Protein AF-A0A7K8ZYG0-F1 (afdb_monomer)

Secondary structure (DSSP, 8-state):
----------TT--------PPPHHHHHHHHHHHHHTTSEEESSTTS--EEE-SS-HHHHHHHHHHHHHHTT-TT-EEEHHHHHH-GGGTTSTTTT--HHHHHHHHHHHHHTTSEEEEE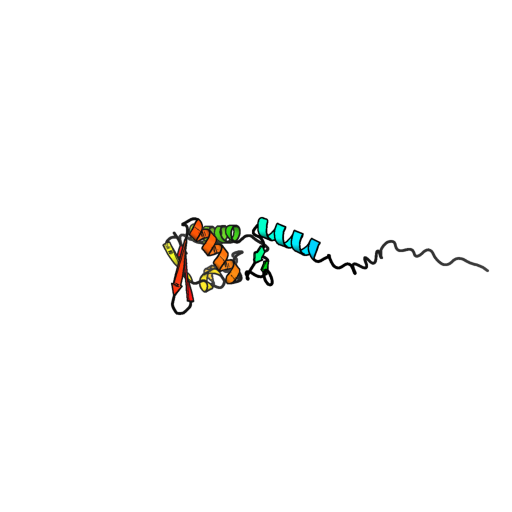ETTEEEEEE-

Solvent-accessible surface area (backbone atoms only — not comparable to full-atom values): 7768 Å² total; per-residue (Å²): 133,90,86,84,85,86,84,85,77,75,90,78,72,79,77,77,78,74,86,69,76,80,55,69,69,59,50,52,52,52,52,52,52,35,34,75,73,53,28,32,45,70,76,42,96,83,65,82,45,67,50,80,40,98,62,41,35,58,61,50,22,51,53,54,51,49,54,34,54,79,69,68,44,55,71,40,73,42,43,58,58,50,54,24,70,25,79,92,27,67,89,45,90,60,40,71,45,54,67,71,55,47,50,45,7,50,49,43,29,34,76,68,68,38,29,46,80,41,83,52,100,88,49,54,32,36,35,35,91

Organism: NCBI:txid117165

Nearest PDB structures (foldseek):
  3cuq-assembly1_C  TM=9.708E-01  e=2.129E-16  Homo sapiens
  3htu-assembly2_C  TM=9.982E-01  e=4.969E-13  Homo sapiens
  1u5t-assembly1_C  TM=7.918E-01  e=2.892E-06  Saccharomyces cerevisiae
  1u5t-assembly1_D  TM=7.852E-01  e=4.017E-06  Saccharomyces cerevisiae
  7plo-assembly1_S  TM=4.303E-01  e=2.199E-01  Homo sapiens

pLDDT: mean 85.63, std 17.23, range [35.59, 97.5]

InterPro domains:
  IPR008570 ESCRT-II complex, Vps25 subunit [PF05871] (18-98)
  IPR008570 ESCRT-II complex, Vps25 subunit [PTHR13149] (17-129)
  IPR014041 ESCRT-II complex, Vps25 subunit, N-terminal winged helix [G3DSA:1.10.10.570] (5-52)
  IPR036388 Winged helix-like DNA-binding domain superfamily [G3DSA:1.10.10.10] (53-129)
  IPR036390 Winged helix DNA-binding domain superfamily [SSF46785] (16-60)
  IPR036390 Winged helix DNA-binding domain superfamily [SSF46785] (55-128)

Structure (mmCIF, N/CA/C/O backbone):
data_AF-A0A7K8ZYG0-F1
#
_entry.id   AF-A0A7K8ZYG0-F1
#
loop_
_atom_site.group_PDB
_atom_site.id
_atom_site.type_symbol
_atom_site.label_atom_id
_atom_site.label_alt_id
_atom_site.label_comp_id
_atom_site.label_asym_id
_atom_site.label_entity_id
_atom_site.label_seq_id
_atom_site.pdbx_PDB_ins_code
_atom_site.Cartn_x
_atom_site.Cartn_y
_atom_site.Cartn_z
_atom_site.occupancy
_atom_site.B_iso_or_equiv
_atom_site.auth_seq_id
_atom_site.auth_comp_id
_atom_site.auth_asym_id
_atom_site.auth_atom_id
_atom_site.pdbx_PDB_model_num
ATOM 1 N N . ASN A 1 1 ? -14.362 -22.305 -73.160 1.00 35.59 1 ASN A N 1
ATOM 2 C CA . ASN A 1 1 ? -12.919 -22.095 -73.377 1.00 35.59 1 ASN A CA 1
ATOM 3 C C . ASN A 1 1 ? -12.507 -20.803 -72.708 1.00 35.59 1 ASN A C 1
ATOM 5 O O . ASN A 1 1 ? -13.033 -19.791 -73.137 1.00 35.59 1 ASN A O 1
ATOM 9 N N . ALA A 1 2 ? -11.588 -20.896 -71.732 1.00 39.59 2 ALA A N 1
ATOM 10 C CA . ALA A 1 2 ? -10.696 -19.835 -71.230 1.00 39.59 2 ALA A CA 1
ATOM 11 C C . ALA A 1 2 ? -11.348 -18.573 -70.605 1.00 39.59 2 ALA A C 1
ATOM 13 O O . ALA A 1 2 ? -12.295 -18.040 -71.152 1.00 39.59 2 ALA A O 1
ATOM 14 N N . THR A 1 3 ? -10.920 -17.945 -69.509 1.00 42.59 3 THR A N 1
ATOM 15 C CA . THR A 1 3 ? -9.906 -18.133 -68.455 1.00 42.59 3 THR A CA 1
ATOM 16 C C . THR A 1 3 ? -10.192 -16.998 -67.454 1.00 42.59 3 THR A C 1
ATOM 18 O O . THR A 1 3 ? -10.536 -15.906 -67.898 1.00 42.59 3 THR A O 1
ATOM 21 N N . GLY A 1 4 ? -10.031 -17.199 -66.140 1.00 38.53 4 GLY A N 1
ATOM 22 C CA . GLY A 1 4 ? -9.949 -16.063 -65.204 1.00 38.53 4 GLY A CA 1
ATOM 23 C C . GLY A 1 4 ? -10.533 -16.284 -63.813 1.00 38.53 4 GLY A C 1
ATOM 24 O O . GLY A 1 4 ? -11.478 -15.608 -63.425 1.00 38.53 4 GLY A O 1
ATOM 25 N N . ARG A 1 5 ? -9.960 -17.219 -63.047 1.00 45.72 5 ARG A N 1
ATOM 26 C CA . ARG A 1 5 ? -10.010 -17.171 -61.577 1.00 45.72 5 ARG A CA 1
ATOM 27 C C . ARG A 1 5 ? -9.166 -15.992 -61.085 1.00 45.72 5 ARG A C 1
ATOM 29 O O . ARG A 1 5 ? -8.086 -15.777 -61.623 1.00 45.72 5 ARG A O 1
ATOM 36 N N . GLY A 1 6 ? -9.586 -15.394 -59.973 1.00 44.50 6 GLY A N 1
ATOM 37 C CA . GLY A 1 6 ? -8.657 -14.842 -58.985 1.00 44.50 6 GLY A CA 1
ATOM 38 C C . GLY A 1 6 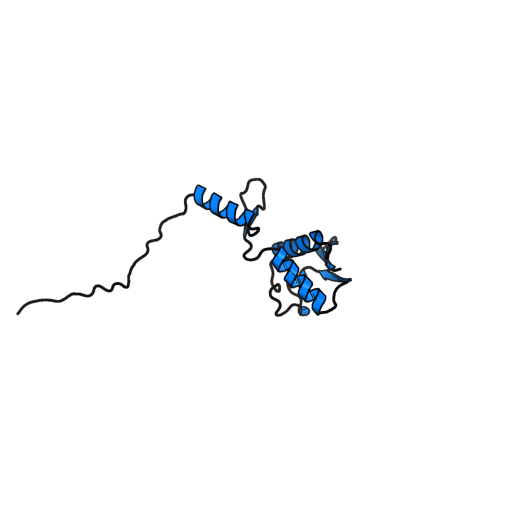? -8.625 -13.323 -58.895 1.00 44.50 6 GLY A C 1
ATOM 39 O O . GLY A 1 6 ? -7.860 -12.672 -59.589 1.00 44.50 6 GLY A O 1
ATOM 40 N N . ALA A 1 7 ? -9.402 -12.789 -57.959 1.00 43.09 7 ALA A N 1
ATOM 41 C CA . ALA A 1 7 ? -9.021 -11.614 -57.181 1.00 43.09 7 ALA A CA 1
ATOM 42 C C . ALA A 1 7 ? -9.637 -11.769 -55.781 1.00 43.09 7 ALA A C 1
ATOM 44 O O . ALA A 1 7 ? -10.513 -11.020 -55.361 1.00 43.09 7 ALA A O 1
ATOM 45 N N . GLN A 1 8 ? -9.235 -12.846 -55.098 1.00 51.44 8 GLN A N 1
ATOM 46 C CA . GLN A 1 8 ? -9.122 -12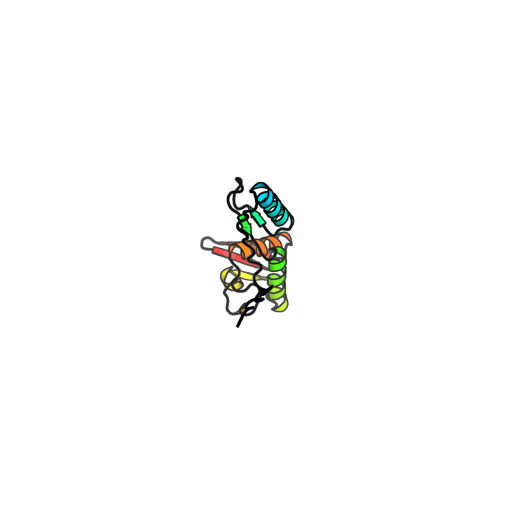.806 -53.647 1.00 51.44 8 GLN A CA 1
ATOM 47 C C . GLN A 1 8 ? -7.856 -12.000 -53.372 1.00 51.44 8 GLN A C 1
ATOM 49 O O . GLN A 1 8 ? -6.771 -12.522 -53.575 1.00 51.44 8 GLN A O 1
ATOM 54 N N . ASP A 1 9 ? -8.000 -10.753 -52.946 1.00 40.53 9 ASP A N 1
ATOM 55 C CA . ASP A 1 9 ? -6.976 -10.092 -52.139 1.00 40.53 9 ASP A CA 1
ATOM 56 C C . ASP A 1 9 ? -7.696 -9.354 -51.015 1.00 40.53 9 ASP A C 1
ATOM 58 O O . ASP A 1 9 ? -7.990 -8.160 -51.023 1.00 40.53 9 ASP A O 1
ATOM 62 N N . SER A 1 10 ? -8.093 -10.184 -50.063 1.00 45.16 10 SER A N 1
ATOM 63 C CA . SER A 1 10 ? -8.448 -9.850 -48.701 1.00 45.16 10 SER A CA 1
ATOM 64 C C . SER A 1 10 ? -7.388 -8.934 -48.077 1.00 45.16 10 SER A C 1
ATOM 66 O O . SER A 1 10 ? -6.353 -9.405 -47.617 1.00 45.16 10 SER A O 1
ATOM 68 N N . LEU A 1 11 ? -7.689 -7.637 -47.969 1.00 44.81 11 LEU A N 1
ATOM 69 C CA . LEU A 1 11 ? -6.943 -6.640 -47.177 1.00 44.81 11 LEU A CA 1
ATOM 70 C C . LEU A 1 11 ? -7.001 -6.890 -45.647 1.00 44.81 11 LEU A C 1
ATOM 72 O O . LEU A 1 11 ? -6.775 -5.974 -44.863 1.00 44.81 11 LEU A O 1
ATOM 76 N N . VAL A 1 12 ? -7.345 -8.101 -45.199 1.00 48.91 12 VAL A N 1
ATOM 77 C CA . VAL A 1 12 ? -7.563 -8.431 -43.776 1.00 48.91 12 VAL A CA 1
ATOM 78 C C . VAL A 1 12 ? -6.371 -9.094 -43.092 1.00 48.91 12 VAL A C 1
ATOM 80 O O . VAL A 1 12 ? -6.379 -9.193 -41.871 1.00 48.91 12 VAL A O 1
ATOM 83 N N . ASN A 1 13 ? -5.319 -9.463 -43.823 1.00 40.81 13 ASN A N 1
ATOM 84 C CA . ASN A 1 13 ? -4.130 -10.073 -43.225 1.00 40.81 13 ASN A CA 1
ATOM 85 C C . ASN A 1 13 ? -2.930 -9.134 -43.356 1.00 40.81 13 ASN A C 1
ATOM 87 O O . ASN A 1 13 ? -2.013 -9.359 -44.141 1.00 40.81 13 ASN A O 1
ATOM 91 N N . ALA A 1 14 ? -2.945 -8.048 -42.582 1.00 43.03 14 ALA A N 1
ATOM 92 C CA . ALA A 1 14 ? -1.690 -7.452 -42.155 1.00 43.03 14 ALA A CA 1
ATOM 93 C C . ALA A 1 14 ? -1.151 -8.336 -41.026 1.00 43.03 14 ALA A C 1
ATOM 95 O O . ALA A 1 14 ? -1.443 -8.107 -39.852 1.00 43.03 14 ALA A O 1
ATOM 96 N N . ASP A 1 15 ? -0.404 -9.374 -41.396 1.00 45.97 15 ASP A N 1
ATOM 97 C CA . ASP A 1 15 ? 0.418 -10.131 -40.461 1.00 45.97 15 ASP A CA 1
ATOM 98 C C . ASP A 1 15 ? 1.507 -9.182 -39.946 1.00 45.97 15 ASP A C 1
ATOM 100 O O . ASP A 1 15 ? 2.581 -9.038 -40.533 1.00 45.97 15 ASP A O 1
ATOM 104 N N . PHE A 1 16 ? 1.202 -8.448 -38.873 1.00 54.47 16 PHE A N 1
ATOM 105 C CA . PHE A 1 16 ? 2.205 -7.702 -38.128 1.00 54.47 16 PHE A CA 1
ATOM 106 C C . PHE A 1 16 ? 3.133 -8.720 -37.470 1.00 54.47 16 PHE A C 1
ATOM 108 O O . PHE A 1 16 ? 2.935 -9.117 -36.323 1.00 54.47 16 PHE A O 1
ATOM 115 N N . ASP A 1 17 ? 4.158 -9.144 -38.204 1.00 52.50 17 ASP A N 1
ATOM 116 C CA . ASP A 1 17 ? 5.267 -9.916 -37.664 1.00 52.50 17 ASP A CA 1
ATOM 117 C C . ASP A 1 17 ? 6.084 -8.996 -36.745 1.00 52.50 17 ASP A C 1
ATOM 119 O O . ASP A 1 17 ? 7.097 -8.396 -37.117 1.00 52.50 17 ASP A O 1
ATOM 123 N N . PHE A 1 18 ? 5.585 -8.791 -35.526 1.00 58.28 18 PHE A N 1
ATOM 124 C CA . PHE A 1 18 ? 6.227 -7.965 -34.510 1.00 58.28 18 PHE A CA 1
ATOM 125 C C . PHE A 1 18 ? 7.350 -8.757 -33.819 1.00 58.28 18 PHE A C 1
ATOM 127 O O . PHE A 1 18 ? 7.457 -8.802 -32.598 1.00 58.28 18 PHE A O 1
ATOM 134 N N . GLN A 1 19 ? 8.254 -9.352 -34.602 1.00 57.84 19 GLN A N 1
ATOM 135 C CA . GLN A 1 19 ? 9.514 -9.947 -34.129 1.00 57.84 19 GLN A CA 1
ATOM 136 C C . GLN A 1 19 ? 10.569 -8.883 -33.779 1.00 57.84 19 GLN A C 1
ATOM 138 O O . GLN A 1 19 ? 11.772 -9.069 -33.960 1.00 57.84 19 GLN A O 1
ATOM 143 N N . ARG A 1 20 ? 10.142 -7.722 -33.279 1.00 69.50 20 ARG A N 1
ATOM 144 C CA . ARG A 1 20 ? 11.048 -6.649 -32.869 1.00 69.50 20 ARG A CA 1
ATOM 145 C C . ARG A 1 20 ? 11.112 -6.612 -31.353 1.00 69.50 20 ARG A C 1
ATOM 147 O O . ARG A 1 20 ? 10.135 -6.286 -30.689 1.00 69.50 20 ARG A O 1
ATOM 154 N N . LYS A 1 21 ? 12.285 -6.932 -30.808 1.00 78.06 21 LYS A N 1
ATOM 155 C CA . LYS A 1 21 ? 12.601 -6.665 -29.403 1.00 78.06 21 LYS A CA 1
ATOM 156 C C . LYS A 1 21 ? 12.979 -5.196 -29.269 1.00 78.06 21 LYS A C 1
ATOM 158 O O . LYS A 1 21 ? 13.725 -4.674 -30.097 1.00 78.06 21 LYS A O 1
ATOM 163 N N . LEU A 1 22 ? 12.471 -4.539 -28.232 1.00 80.75 22 LEU A N 1
ATOM 164 C CA . LEU A 1 22 ? 12.937 -3.206 -27.875 1.00 80.75 22 LEU A CA 1
ATOM 165 C C . LEU A 1 22 ? 14.424 -3.315 -27.472 1.00 80.75 22 LEU A C 1
ATOM 167 O O . LEU A 1 22 ? 14.758 -4.219 -26.699 1.00 80.75 22 LEU A O 1
ATOM 171 N N . PRO A 1 23 ? 15.324 -2.459 -27.987 1.00 87.75 23 PRO A N 1
ATOM 172 C CA . PRO A 1 23 ? 16.709 -2.444 -27.530 1.00 87.75 23 PRO A CA 1
ATOM 173 C C . PRO A 1 23 ? 16.770 -2.093 -26.039 1.00 87.75 23 PRO A C 1
ATOM 175 O O . PRO A 1 23 ? 15.894 -1.394 -25.517 1.00 87.75 23 PRO A O 1
ATOM 178 N N .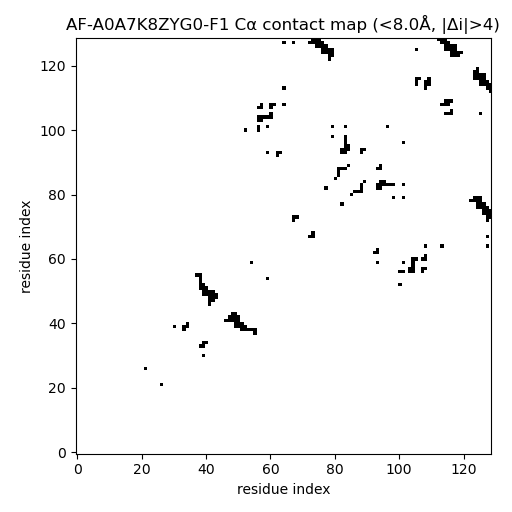 LEU A 1 24 ? 17.798 -2.586 -25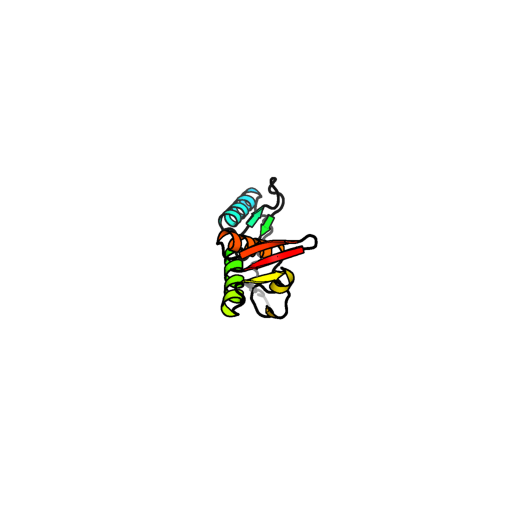.347 1.00 85.06 24 LEU A N 1
ATOM 179 C CA . LEU A 1 24 ? 17.916 -2.461 -23.894 1.00 85.06 24 LEU A CA 1
ATOM 180 C C . LEU A 1 24 ? 17.889 -0.994 -23.450 1.00 85.06 24 LEU A C 1
ATOM 182 O O . LEU A 1 24 ? 17.250 -0.661 -22.459 1.00 85.06 24 LEU A O 1
ATOM 186 N N . GLU A 1 25 ? 18.515 -0.112 -24.217 1.00 87.75 25 GLU A N 1
ATOM 187 C CA . GLU A 1 25 ? 18.573 1.327 -23.980 1.00 87.75 25 GLU A CA 1
ATOM 188 C C . GLU A 1 25 ? 17.172 1.945 -23.971 1.00 87.75 25 GLU A C 1
ATOM 190 O O . GLU A 1 25 ? 16.844 2.736 -23.090 1.00 87.75 25 GLU A O 1
ATOM 195 N N . ALA A 1 26 ? 16.312 1.537 -24.907 1.00 89.12 26 ALA A N 1
ATOM 196 C CA . ALA A 1 26 ? 14.933 2.006 -24.949 1.00 89.12 26 ALA A CA 1
ATOM 197 C C . ALA A 1 26 ? 14.116 1.461 -23.767 1.00 89.12 26 ALA A C 1
ATOM 199 O O . ALA A 1 26 ? 13.290 2.184 -23.215 1.00 89.12 26 ALA A O 1
ATOM 200 N N . ILE A 1 27 ? 14.379 0.222 -23.330 1.00 89.31 27 ILE A N 1
ATOM 201 C CA . ILE A 1 27 ? 13.734 -0.348 -22.137 1.00 89.31 27 ILE A CA 1
ATOM 202 C C . ILE A 1 27 ? 14.138 0.467 -20.906 1.00 89.31 27 ILE A C 1
ATOM 204 O O . ILE A 1 27 ? 13.276 0.852 -20.125 1.00 89.31 27 ILE A O 1
ATOM 208 N N . GLN A 1 28 ? 15.425 0.793 -20.760 1.00 89.19 28 GLN A N 1
ATOM 209 C CA . GLN A 1 28 ? 15.928 1.608 -19.651 1.00 89.19 28 GLN A CA 1
ATOM 210 C C . GLN A 1 28 ? 15.267 2.991 -19.606 1.00 89.19 28 GLN A C 1
ATOM 212 O O . GLN A 1 28 ? 14.908 3.452 -18.525 1.00 89.19 28 GLN A O 1
ATOM 217 N N . VAL A 1 29 ? 15.041 3.625 -20.763 1.00 93.00 29 VAL A N 1
ATOM 218 C CA . VAL A 1 29 ? 14.305 4.898 -20.838 1.00 93.00 29 VAL A CA 1
ATOM 219 C C . VAL A 1 29 ? 12.873 4.730 -20.331 1.00 93.00 29 VAL A C 1
ATOM 221 O O . VAL A 1 29 ? 12.442 5.500 -19.479 1.00 93.00 29 VAL A O 1
ATOM 224 N N . VAL A 1 30 ? 12.149 3.704 -20.789 1.00 92.62 30 VAL A N 1
ATOM 225 C CA . VAL A 1 30 ? 10.767 3.452 -20.341 1.00 92.62 30 VAL A CA 1
ATOM 226 C C . VAL A 1 30 ? 10.708 3.174 -18.837 1.00 92.62 30 VAL A C 1
ATOM 228 O O . VAL A 1 30 ? 9.865 3.744 -18.147 1.00 92.62 30 VAL A O 1
ATOM 231 N N . LEU A 1 31 ? 11.607 2.338 -18.310 1.00 91.88 31 LEU A N 1
ATOM 232 C CA . LEU A 1 31 ? 11.653 2.027 -16.878 1.00 91.88 31 LEU A CA 1
ATOM 233 C C . LEU A 1 31 ? 11.971 3.270 -16.036 1.00 91.88 31 LEU A C 1
ATOM 235 O O . LEU A 1 31 ? 11.382 3.456 -14.972 1.00 91.88 31 LEU A O 1
ATOM 239 N N . GLU A 1 32 ? 12.864 4.140 -16.506 1.00 91.75 32 GLU A N 1
ATOM 240 C CA . GLU A 1 32 ? 13.186 5.387 -15.813 1.00 91.75 32 GLU A CA 1
ATOM 241 C C . GLU A 1 32 ? 12.014 6.379 -15.840 1.00 91.75 32 GLU A C 1
ATOM 243 O O . GLU A 1 32 ? 11.740 7.018 -14.825 1.00 91.75 32 GLU A O 1
ATOM 248 N N . GLU A 1 33 ? 11.272 6.469 -16.945 1.00 93.75 33 GLU A N 1
ATOM 249 C CA . GLU A 1 33 ? 10.051 7.280 -17.003 1.00 93.75 33 GLU A CA 1
ATOM 250 C C . GLU A 1 33 ? 8.953 6.731 -16.077 1.00 93.75 33 GLU A C 1
ATOM 252 O O . GLU A 1 33 ? 8.346 7.491 -15.322 1.00 93.75 33 GLU A O 1
ATOM 257 N N . LEU A 1 34 ? 8.747 5.410 -16.036 1.00 92.31 34 LEU A N 1
ATOM 258 C CA . LEU A 1 34 ? 7.827 4.781 -15.078 1.00 92.31 34 LEU A CA 1
ATOM 259 C C . LEU A 1 34 ? 8.231 5.068 -13.627 1.00 92.31 34 LEU A C 1
ATOM 261 O O . LEU A 1 34 ? 7.373 5.353 -12.789 1.00 92.31 34 LEU A O 1
ATOM 265 N N . ARG A 1 35 ? 9.535 5.046 -13.333 1.00 92.25 35 ARG A N 1
ATOM 266 C CA . ARG A 1 35 ? 10.068 5.368 -12.005 1.00 92.25 35 ARG A CA 1
ATOM 267 C C . ARG A 1 35 ? 9.795 6.822 -11.630 1.00 92.25 35 ARG A C 1
ATOM 269 O O . ARG A 1 35 ? 9.356 7.087 -10.515 1.00 92.25 35 ARG A O 1
ATOM 276 N N . LYS A 1 36 ? 10.032 7.769 -12.544 1.00 91.88 36 LYS A N 1
ATOM 277 C CA . LYS A 1 36 ? 9.749 9.201 -12.322 1.00 91.88 36 LYS A CA 1
ATOM 278 C C . LYS A 1 36 ? 8.269 9.464 -12.059 1.00 91.88 36 LYS A C 1
ATOM 280 O O . LYS A 1 36 ? 7.948 10.311 -11.233 1.00 91.88 36 LYS A O 1
ATOM 285 N N . ASN A 1 37 ? 7.390 8.716 -12.719 1.00 90.56 37 ASN A N 1
ATOM 286 C CA . ASN A 1 37 ? 5.946 8.821 -12.526 1.00 90.56 37 ASN A CA 1
ATOM 287 C C . ASN A 1 37 ? 5.444 8.146 -11.232 1.00 90.56 37 ASN A C 1
ATOM 289 O O . ASN A 1 37 ? 4.273 8.297 -10.887 1.00 90.56 37 ASN A O 1
ATOM 293 N N . GLY A 1 38 ? 6.308 7.432 -10.497 1.00 87.38 38 GLY A N 1
ATOM 294 C CA . GLY A 1 38 ? 5.950 6.703 -9.273 1.00 87.38 38 GLY A CA 1
ATOM 295 C C . GLY A 1 38 ? 5.291 5.341 -9.525 1.00 87.38 38 GLY A C 1
ATOM 296 O O . GLY A 1 38 ? 4.758 4.729 -8.606 1.00 87.38 38 GLY A O 1
ATOM 297 N N . ASN A 1 39 ? 5.315 4.854 -10.769 1.00 90.50 39 ASN A N 1
ATOM 298 C CA . ASN A 1 39 ? 4.742 3.567 -11.172 1.00 90.50 39 ASN A CA 1
ATOM 299 C C . ASN A 1 39 ? 5.758 2.422 -11.160 1.00 90.50 39 ASN A C 1
ATOM 301 O O . ASN A 1 39 ? 5.385 1.274 -11.391 1.00 90.50 39 ASN A O 1
ATOM 305 N N . LEU A 1 40 ? 7.036 2.716 -10.928 1.00 93.50 40 LEU A N 1
ATOM 306 C CA . LEU A 1 40 ? 8.079 1.709 -10.808 1.00 93.50 40 LEU A CA 1
ATOM 307 C C . LEU A 1 40 ? 8.969 1.997 -9.614 1.00 93.50 40 LEU A C 1
ATOM 309 O O . LEU A 1 40 ? 9.403 3.130 -9.402 1.00 93.50 40 LEU A O 1
ATOM 313 N N . GLU A 1 41 ? 9.320 0.933 -8.906 1.00 90.56 41 GLU A N 1
ATOM 314 C CA . GLU A 1 41 ? 10.320 0.986 -7.858 1.00 90.56 41 GLU A CA 1
ATOM 315 C C . GLU A 1 41 ? 11.373 -0.108 -8.008 1.00 90.56 41 GLU A C 1
ATOM 317 O O . GLU A 1 41 ? 11.055 -1.275 -8.223 1.00 90.56 41 GLU A O 1
ATOM 322 N N . TRP A 1 42 ? 12.640 0.274 -7.863 1.00 91.81 42 TRP A N 1
ATOM 323 C CA . TRP A 1 42 ? 13.759 -0.661 -7.840 1.00 91.81 42 TRP A CA 1
ATOM 324 C C . TRP A 1 42 ? 13.841 -1.363 -6.487 1.00 91.81 42 TRP A C 1
ATOM 326 O O . TRP A 1 42 ? 13.898 -0.711 -5.448 1.00 91.81 42 TRP A O 1
ATOM 336 N N . LEU A 1 43 ? 13.892 -2.693 -6.513 1.00 88.50 43 LEU A N 1
ATOM 337 C CA . LEU A 1 43 ? 13.965 -3.520 -5.306 1.00 88.50 43 LEU A CA 1
ATOM 338 C C . LEU A 1 43 ? 15.409 -3.732 -4.833 1.00 88.50 43 LEU A C 1
ATOM 340 O O . LEU A 1 43 ? 15.642 -4.127 -3.693 1.00 88.50 43 LEU A O 1
ATOM 344 N N . ASP A 1 44 ? 16.384 -3.450 -5.697 1.00 89.00 44 ASP A N 1
ATOM 345 C CA . ASP A 1 44 ? 17.803 -3.568 -5.396 1.00 89.00 44 ASP A CA 1
ATOM 346 C C . ASP A 1 44 ? 18.617 -2.386 -5.945 1.00 89.00 44 ASP A C 1
ATOM 348 O O . ASP A 1 44 ? 18.244 -1.715 -6.910 1.00 89.00 44 ASP A O 1
ATOM 352 N N . LYS A 1 45 ? 19.778 -2.143 -5.325 1.00 84.69 45 LYS A N 1
ATOM 353 C CA . LYS A 1 45 ? 20.694 -1.055 -5.711 1.00 84.69 45 LYS A CA 1
ATOM 354 C C . LYS A 1 45 ? 21.330 -1.261 -7.089 1.00 84.69 45 LYS A C 1
ATOM 356 O O . LYS A 1 45 ? 21.718 -0.281 -7.719 1.00 84.69 45 LYS A O 1
ATOM 361 N N . ASN A 1 46 ? 21.435 -2.508 -7.542 1.00 89.12 46 ASN A N 1
ATOM 362 C CA . ASN A 1 46 ? 22.021 -2.869 -8.830 1.00 89.12 46 ASN A CA 1
ATOM 363 C C . ASN A 1 46 ? 21.012 -2.734 -9.984 1.00 89.12 46 ASN A C 1
ATOM 365 O O . ASN A 1 46 ? 21.378 -2.977 -11.132 1.00 89.12 46 ASN A O 1
ATOM 369 N N . LYS A 1 47 ? 19.766 -2.325 -9.693 1.00 86.50 47 LYS A N 1
ATOM 370 C CA . LYS A 1 47 ? 18.664 -2.182 -10.647 1.00 86.50 47 LYS A CA 1
ATOM 371 C C . LYS A 1 47 ? 18.425 -3.453 -11.469 1.00 86.50 47 LYS A C 1
ATOM 373 O O . LYS A 1 47 ? 18.226 -3.397 -12.681 1.00 86.50 47 LYS A O 1
ATOM 378 N N . THR A 1 48 ? 18.461 -4.609 -10.811 1.00 86.88 48 THR A N 1
ATOM 379 C CA . THR A 1 48 ? 18.228 -5.908 -11.465 1.00 86.88 48 THR A CA 1
ATOM 380 C C . THR A 1 48 ? 16.779 -6.377 -11.366 1.00 86.88 48 THR A C 1
ATOM 382 O O . THR A 1 48 ? 16.312 -7.108 -12.233 1.00 86.88 48 THR A O 1
ATOM 385 N N . SER A 1 49 ? 16.061 -5.920 -10.342 1.00 88.31 49 SER A N 1
ATOM 386 C CA . SER A 1 49 ? 14.687 -6.287 -10.022 1.00 88.31 49 SER A CA 1
ATOM 387 C C . SER A 1 49 ? 13.884 -5.039 -9.674 1.00 88.31 49 SER A C 1
ATOM 389 O O . SER A 1 49 ? 14.369 -4.129 -8.994 1.00 88.31 49 SER A O 1
ATOM 391 N N . PHE A 1 50 ? 12.638 -4.992 -10.132 1.00 90.25 50 PHE A N 1
ATOM 392 C CA . PHE A 1 50 ? 11.742 -3.865 -9.907 1.00 90.25 50 PHE A CA 1
ATOM 393 C C . PHE A 1 50 ? 10.299 -4.330 -9.720 1.00 90.25 50 PHE A C 1
ATOM 395 O O . PHE A 1 50 ? 9.902 -5.384 -10.214 1.00 90.25 50 PHE A O 1
ATOM 402 N N . LEU A 1 51 ? 9.516 -3.508 -9.029 1.00 87.31 51 LEU A N 1
ATOM 403 C CA . LEU A 1 51 ? 8.072 -3.633 -8.899 1.00 87.31 51 LEU A CA 1
ATOM 404 C C . LEU A 1 51 ? 7.407 -2.630 -9.843 1.00 87.31 51 LEU A C 1
ATOM 406 O O . LEU A 1 51 ? 7.709 -1.438 -9.780 1.00 87.31 51 LEU A O 1
ATOM 410 N N . ILE A 1 52 ? 6.501 -3.104 -10.703 1.00 89.12 52 ILE A N 1
ATOM 411 C CA . ILE A 1 52 ? 5.624 -2.240 -11.505 1.00 89.12 52 ILE A CA 1
ATOM 412 C C . ILE A 1 52 ? 4.271 -2.143 -10.811 1.00 89.12 52 ILE A C 1
ATOM 414 O O . ILE A 1 52 ? 3.652 -3.154 -10.489 1.00 89.12 52 ILE A O 1
ATOM 418 N N . MET A 1 53 ? 3.798 -0.916 -10.636 1.00 87.94 53 MET A N 1
ATOM 419 C CA . MET A 1 53 ? 2.530 -0.595 -10.000 1.00 87.94 53 MET A CA 1
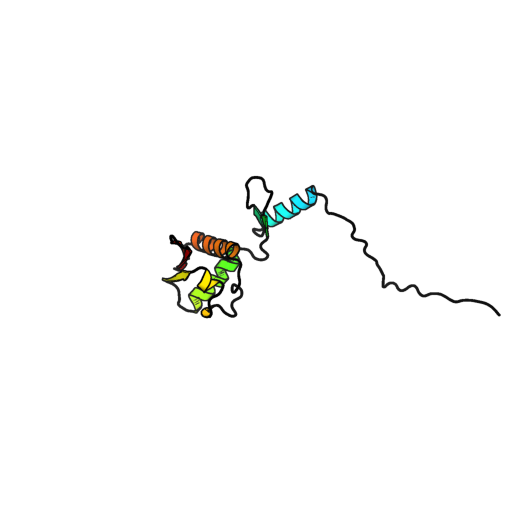ATOM 420 C C . MET A 1 53 ? 1.632 0.115 -11.011 1.00 87.94 53 MET A C 1
ATOM 422 O O . MET A 1 53 ? 1.926 1.220 -11.476 1.00 87.94 53 MET A O 1
ATOM 426 N N . TRP A 1 54 ? 0.509 -0.520 -11.347 1.00 85.38 54 TRP A N 1
ATOM 427 C CA . TRP A 1 54 ? -0.480 0.028 -12.281 1.00 85.38 54 TRP A CA 1
ATOM 428 C C . TRP A 1 54 ? -1.171 1.284 -11.735 1.00 85.38 54 TRP A C 1
ATOM 430 O O . TRP A 1 54 ? -1.588 2.155 -12.496 1.00 85.38 54 TRP A O 1
ATOM 440 N N . ARG A 1 55 ? -1.235 1.403 -10.408 1.00 88.38 55 ARG A N 1
ATOM 441 C CA . ARG A 1 55 ? -1.699 2.578 -9.676 1.00 88.38 55 ARG A CA 1
ATOM 442 C C . ARG A 1 55 ? -0.677 2.941 -8.617 1.00 88.38 55 ARG A C 1
ATOM 444 O O . ARG A 1 55 ? -0.090 2.065 -7.987 1.00 88.38 55 ARG A O 1
ATOM 451 N N . ARG A 1 56 ? -0.471 4.243 -8.444 1.00 90.69 56 ARG A N 1
ATOM 452 C CA . ARG A 1 56 ? 0.496 4.778 -7.488 1.00 90.69 56 ARG A CA 1
ATOM 453 C C . ARG A 1 56 ? 0.099 4.431 -6.044 1.00 90.69 56 ARG A C 1
ATOM 455 O O . ARG A 1 56 ? -1.095 4.500 -5.734 1.00 90.69 56 ARG A O 1
ATOM 462 N N . PRO A 1 57 ? 1.059 4.118 -5.157 1.00 92.38 57 PRO A N 1
ATOM 463 C CA . PRO A 1 57 ? 0.783 3.844 -3.747 1.00 92.38 57 PRO A CA 1
ATOM 464 C C . PRO A 1 57 ? -0.011 4.945 -3.038 1.00 92.38 57 PRO A C 1
ATOM 466 O O . PRO A 1 57 ? -0.884 4.649 -2.230 1.00 92.38 57 PRO A O 1
ATOM 469 N N . GLU A 1 58 ? 0.219 6.213 -3.377 1.00 94.12 58 GLU A N 1
ATOM 470 C CA . GLU A 1 58 ? -0.492 7.350 -2.783 1.00 94.12 58 GLU A CA 1
ATOM 471 C C . GLU A 1 58 ? -1.990 7.317 -3.116 1.00 94.12 58 GLU A C 1
ATOM 473 O O . GLU A 1 58 ? -2.833 7.664 -2.293 1.00 94.12 58 GLU A O 1
ATOM 478 N N . GLU A 1 59 ? -2.347 6.872 -4.323 1.00 94.94 59 GLU A N 1
ATOM 479 C CA . GLU A 1 59 ? -3.746 6.739 -4.737 1.00 94.94 59 GLU A CA 1
ATOM 480 C C . GLU A 1 59 ? -4.432 5.578 -4.011 1.00 94.94 59 GLU A C 1
ATOM 482 O O . GLU A 1 59 ? -5.596 5.696 -3.629 1.00 94.94 59 GLU A O 1
ATOM 487 N N . TRP A 1 60 ? -3.703 4.489 -3.759 1.00 96.06 60 TRP A N 1
ATOM 488 C CA . TRP A 1 60 ? -4.181 3.408 -2.900 1.00 96.06 60 TRP A CA 1
ATOM 489 C C . TRP A 1 60 ? -4.379 3.860 -1.459 1.00 96.06 60 TRP A C 1
ATOM 491 O O . TRP A 1 60 ? -5.424 3.590 -0.873 1.00 96.06 60 TRP A O 1
ATOM 501 N N . GLY A 1 61 ? -3.418 4.608 -0.912 1.00 96.44 61 GLY A N 1
ATOM 502 C CA . GLY A 1 61 ? -3.511 5.170 0.430 1.00 96.44 61 GLY A CA 1
ATOM 503 C C . GLY A 1 61 ? -4.765 6.028 0.586 1.00 96.44 61 GLY A C 1
ATOM 504 O O . GLY A 1 61 ? -5.506 5.873 1.553 1.00 96.44 61 GLY A O 1
ATOM 505 N N . LYS A 1 62 ? -5.077 6.873 -0.406 1.00 96.56 62 LYS A N 1
ATOM 506 C CA . LYS A 1 62 ? -6.310 7.677 -0.409 1.00 96.56 62 LYS A CA 1
ATOM 507 C C . LYS A 1 62 ? -7.577 6.825 -0.370 1.00 96.56 62 LYS A C 1
ATOM 509 O O . LYS A 1 62 ? -8.483 7.170 0.382 1.00 96.56 62 LYS A O 1
ATOM 514 N N . LEU A 1 63 ? -7.650 5.743 -1.149 1.00 97.06 63 LEU A N 1
ATOM 515 C CA . LEU A 1 63 ? -8.810 4.845 -1.137 1.00 97.06 63 LEU A CA 1
ATOM 516 C C . LEU A 1 63 ? -8.989 4.163 0.220 1.00 97.06 63 LEU A C 1
ATOM 518 O O . LEU A 1 63 ? -10.087 4.187 0.772 1.00 97.06 63 LEU A O 1
ATOM 522 N N . ILE A 1 64 ? -7.900 3.629 0.779 1.00 97.19 64 ILE A N 1
ATOM 523 C CA . ILE A 1 64 ? -7.903 2.986 2.097 1.00 97.19 64 ILE A CA 1
ATOM 524 C C . ILE A 1 64 ? -8.346 3.992 3.163 1.00 97.19 64 ILE A C 1
ATOM 526 O O . ILE A 1 64 ? -9.270 3.727 3.925 1.00 97.19 64 ILE A O 1
ATOM 530 N N . TYR A 1 65 ? -7.746 5.184 3.187 1.00 97.25 65 TYR A N 1
ATOM 531 C CA . TYR A 1 65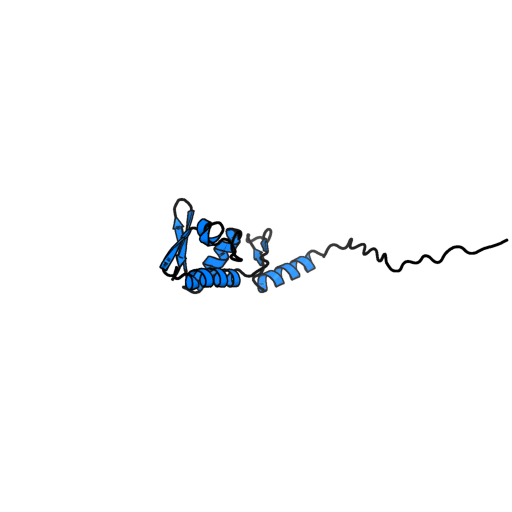 ? -8.092 6.212 4.168 1.00 97.25 65 TYR A CA 1
ATOM 532 C C . TYR A 1 65 ? -9.536 6.704 4.016 1.00 97.25 65 TYR A C 1
ATOM 534 O O . TYR A 1 65 ? -10.227 6.926 5.008 1.00 97.25 65 TYR A O 1
ATOM 542 N N . HIS A 1 66 ? -10.022 6.841 2.780 1.00 97.12 66 HIS A N 1
ATOM 543 C CA . HIS A 1 66 ? -11.417 7.180 2.514 1.00 97.12 66 HIS A CA 1
ATOM 544 C C . HIS A 1 66 ? -12.370 6.106 3.057 1.00 97.12 66 HIS A C 1
ATOM 546 O O . HIS A 1 66 ? -13.366 6.451 3.692 1.00 97.12 66 HIS A O 1
ATOM 552 N N . TRP A 1 67 ? -12.055 4.820 2.871 1.00 97.12 67 TRP A N 1
ATOM 553 C CA . TRP A 1 67 ? -12.817 3.721 3.469 1.00 97.12 67 TRP A CA 1
ATOM 554 C C . TRP A 1 67 ? -12.782 3.760 5.003 1.00 97.12 67 TRP A C 1
ATOM 556 O O . TRP A 1 67 ? -13.829 3.663 5.640 1.00 97.12 67 TRP A O 1
ATOM 566 N N . VAL A 1 68 ? -11.618 3.979 5.618 1.00 96.88 68 VAL A N 1
ATOM 567 C CA . VAL A 1 68 ? -11.513 4.094 7.084 1.00 96.88 68 VAL A CA 1
ATOM 568 C C . VAL A 1 68 ? -12.372 5.256 7.597 1.00 96.88 68 VAL A C 1
ATOM 570 O O . VAL A 1 68 ? -13.144 5.102 8.543 1.00 96.88 68 VAL A O 1
ATOM 573 N N . SER A 1 69 ? -12.279 6.418 6.947 1.00 96.06 69 SER A N 1
ATOM 574 C CA . SER A 1 69 ? -12.987 7.634 7.348 1.00 96.06 69 SER A CA 1
ATOM 575 C C . SER A 1 69 ? -14.503 7.516 7.182 1.00 96.06 69 SER A C 1
ATOM 577 O O . SER A 1 69 ? -15.242 7.815 8.121 1.00 96.06 69 SER A O 1
ATOM 579 N N . ARG A 1 70 ? -14.988 7.021 6.032 1.00 96.69 70 ARG A N 1
ATOM 580 C CA . ARG A 1 70 ? -16.434 6.903 5.760 1.00 96.69 70 ARG A CA 1
ATOM 581 C C . ARG A 1 70 ? -17.135 5.905 6.690 1.00 96.69 70 ARG A C 1
ATOM 583 O O . ARG A 1 70 ? -18.327 6.052 6.937 1.00 96.69 70 ARG A O 1
ATOM 590 N N . ASN A 1 71 ? -16.402 4.915 7.204 1.00 95.31 71 ASN A N 1
ATOM 591 C CA . ASN A 1 71 ? -16.911 3.920 8.147 1.00 95.31 71 ASN A CA 1
ATOM 592 C C . ASN A 1 71 ? -16.717 4.331 9.621 1.00 95.31 71 ASN A C 1
ATOM 594 O O . ASN A 1 71 ? -17.087 3.579 10.517 1.00 95.31 71 ASN A O 1
ATOM 598 N N . GLY A 1 72 ? -16.141 5.509 9.900 1.00 94.69 72 GLY A N 1
ATOM 599 C CA . GLY A 1 72 ? -15.896 5.972 11.271 1.00 94.69 72 GLY A CA 1
ATOM 600 C C . GLY A 1 72 ? -14.820 5.174 12.016 1.00 94.69 72 GLY A C 1
ATOM 601 O O . GLY A 1 72 ? -14.809 5.160 13.243 1.00 94.69 72 GLY A O 1
ATOM 602 N N . LEU A 1 73 ? -13.917 4.515 11.285 1.00 94.31 73 LEU A N 1
ATOM 603 C CA . LEU A 1 73 ? -12.879 3.630 11.825 1.00 94.31 73 LEU A CA 1
ATOM 604 C C . LEU A 1 73 ? -11.551 4.361 12.095 1.00 94.31 73 LEU A C 1
ATOM 606 O O . LEU A 1 73 ? -10.554 3.740 12.464 1.00 94.31 73 LEU A O 1
ATOM 610 N N . THR A 1 74 ? -11.521 5.688 11.947 1.00 92.06 74 THR A N 1
ATOM 611 C CA . THR A 1 74 ? -10.398 6.542 12.373 1.00 92.06 74 THR A CA 1
ATOM 612 C C . THR A 1 74 ? -10.111 6.329 13.863 1.00 92.06 74 THR A C 1
ATOM 614 O O . THR A 1 74 ? -11.048 6.313 14.659 1.00 92.06 74 THR A O 1
ATOM 617 N N . ASN A 1 75 ? -8.839 6.208 14.254 1.00 93.50 75 ASN A N 1
ATOM 618 C CA . ASN A 1 75 ? -8.354 5.770 15.577 1.00 93.50 75 ASN A CA 1
ATOM 619 C C . ASN A 1 75 ? -8.404 4.260 15.863 1.00 93.50 75 ASN A C 1
ATOM 621 O O . ASN A 1 75 ? -8.066 3.852 16.976 1.00 93.50 75 ASN A O 1
ATOM 625 N N . SER A 1 76 ? -8.751 3.431 14.877 1.00 94.00 76 SER A N 1
ATOM 626 C CA . SER A 1 76 ? -8.673 1.969 14.997 1.00 94.00 76 SER A CA 1
ATOM 627 C C . SER A 1 76 ? -7.337 1.427 14.482 1.00 94.00 76 SER A C 1
ATOM 629 O O . SER A 1 76 ? -6.631 2.077 13.701 1.00 94.00 76 SER A O 1
ATOM 631 N N . VAL A 1 77 ? -6.987 0.227 14.944 1.00 95.44 77 VAL A N 1
ATOM 632 C CA . VAL A 1 77 ? -5.817 -0.535 14.492 1.00 95.44 77 VAL A CA 1
ATOM 633 C C . VAL A 1 77 ? -6.301 -1.683 13.617 1.00 95.44 77 VAL A C 1
ATOM 635 O O . VAL A 1 77 ? -7.259 -2.352 13.988 1.00 95.44 77 VAL A O 1
ATOM 638 N N . PHE A 1 78 ? -5.618 -1.908 12.498 1.00 95.81 78 PHE A N 1
ATOM 639 C CA . PHE A 1 78 ? -5.861 -3.022 11.587 1.00 95.81 78 PHE A CA 1
ATOM 640 C C . PHE A 1 78 ? -4.568 -3.778 11.315 1.00 95.81 78 PHE A C 1
ATOM 642 O O . PHE A 1 78 ? -3.484 -3.198 11.251 1.00 95.81 78 PHE A O 1
ATOM 649 N N . THR A 1 79 ? -4.679 -5.074 11.100 1.00 95.06 79 THR A N 1
ATOM 650 C CA . THR A 1 79 ? -3.657 -5.896 10.459 1.00 95.06 79 THR A CA 1
ATOM 651 C C . THR A 1 79 ? -3.676 -5.672 8.944 1.00 95.06 79 THR A C 1
ATOM 653 O O . THR A 1 79 ? -4.671 -5.225 8.371 1.00 95.06 79 THR A O 1
ATOM 656 N N . LEU A 1 80 ? -2.579 -6.002 8.257 1.00 94.81 80 LEU A N 1
ATOM 657 C CA . LEU A 1 80 ? -2.558 -5.946 6.787 1.00 94.81 80 LEU A CA 1
ATOM 658 C C . LEU A 1 80 ? -3.562 -6.936 6.170 1.00 94.81 80 LEU A C 1
ATOM 660 O O . LEU A 1 80 ? -4.153 -6.635 5.134 1.00 94.81 80 LEU A O 1
ATOM 664 N N . TYR A 1 81 ? -3.792 -8.075 6.834 1.00 94.06 81 TYR A N 1
ATOM 665 C CA . TYR A 1 81 ? -4.776 -9.071 6.414 1.00 94.06 81 TYR A CA 1
ATOM 666 C C . TYR A 1 81 ? -6.201 -8.514 6.435 1.00 94.06 81 TYR A C 1
ATOM 668 O O . TYR A 1 81 ? -6.909 -8.651 5.447 1.00 94.06 81 TYR A O 1
ATOM 676 N N . GLU A 1 82 ? -6.615 -7.840 7.511 1.00 95.19 82 GLU A N 1
ATOM 677 C CA . GLU A 1 82 ? -7.963 -7.256 7.598 1.00 95.19 82 GLU A CA 1
ATOM 678 C C . GLU A 1 82 ? -8.223 -6.239 6.478 1.00 95.19 82 GLU A C 1
ATOM 680 O O . GLU A 1 82 ? -9.326 -6.178 5.945 1.00 95.19 82 GLU A O 1
ATOM 685 N N . LEU A 1 83 ? -7.200 -5.485 6.061 1.00 95.94 83 LEU A N 1
ATOM 686 C CA . LEU A 1 83 ? -7.332 -4.527 4.963 1.00 95.94 83 LEU A CA 1
ATOM 687 C C . LEU A 1 83 ? -7.411 -5.209 3.591 1.00 95.94 83 LEU A C 1
ATOM 689 O O . LEU A 1 83 ? -8.287 -4.877 2.793 1.00 95.94 83 LEU A O 1
ATOM 693 N N . ALA A 1 84 ? -6.502 -6.142 3.299 1.00 95.69 84 ALA A N 1
ATOM 694 C CA . ALA A 1 84 ? -6.405 -6.764 1.977 1.00 95.69 84 ALA A CA 1
ATOM 695 C C . ALA A 1 84 ? -7.348 -7.956 1.778 1.00 95.69 84 ALA A C 1
ATOM 697 O O . ALA A 1 84 ? -7.579 -8.361 0.644 1.00 95.69 84 ALA A O 1
ATOM 698 N N . SER A 1 85 ? -7.830 -8.592 2.839 1.00 95.31 85 SER A N 1
ATOM 699 C CA . SER A 1 85 ? -8.528 -9.884 2.758 1.00 95.31 85 SER A CA 1
ATOM 700 C C . SER A 1 85 ? -9.594 -10.070 3.839 1.00 95.31 85 SER A C 1
ATOM 702 O O . SER A 1 85 ? -10.110 -11.174 3.988 1.00 95.31 85 SER A O 1
ATOM 704 N N . GLY A 1 86 ? -9.917 -9.026 4.605 1.00 94.19 86 GLY A N 1
ATOM 705 C CA . GLY A 1 86 ? -11.012 -9.061 5.568 1.00 94.19 86 GLY A CA 1
ATOM 706 C C . GLY A 1 86 ? -12.378 -8.956 4.893 1.00 94.19 86 GLY A C 1
ATOM 707 O O . GLY A 1 86 ? -12.520 -8.327 3.843 1.00 94.19 86 GLY A O 1
ATOM 708 N N . ASP A 1 87 ? -13.393 -9.527 5.539 1.00 94.81 87 ASP A N 1
ATOM 709 C CA . ASP A 1 87 ? -14.778 -9.500 5.053 1.00 94.81 87 ASP A CA 1
ATOM 710 C C . ASP A 1 87 ? -15.319 -8.057 4.959 1.00 94.81 87 ASP A C 1
ATOM 712 O O . ASP A 1 87 ? -16.062 -7.718 4.041 1.00 94.81 87 ASP A O 1
ATOM 716 N N . ASP A 1 88 ? -14.882 -7.162 5.855 1.00 93.94 88 ASP A N 1
ATOM 717 C CA . ASP A 1 88 ? -15.312 -5.754 5.889 1.00 93.94 88 ASP A CA 1
ATOM 718 C C . ASP A 1 88 ? -14.834 -4.926 4.680 1.00 93.94 88 ASP A C 1
ATOM 720 O O . ASP A 1 88 ? -15.352 -3.832 4.418 1.00 93.94 88 ASP A O 1
ATOM 724 N N . THR A 1 89 ? -13.821 -5.410 3.957 1.00 95.38 89 THR A N 1
ATOM 725 C CA . THR A 1 89 ? -13.279 -4.743 2.766 1.00 95.38 89 THR A CA 1
ATOM 726 C C . THR A 1 89 ? -13.732 -5.409 1.473 1.00 95.38 89 THR A C 1
ATOM 728 O O . THR A 1 89 ? -13.350 -4.952 0.395 1.00 95.38 89 THR A O 1
ATOM 731 N N . GLU A 1 90 ? -14.569 -6.451 1.544 1.00 93.69 90 GLU A N 1
ATOM 732 C CA . GLU A 1 90 ? -15.119 -7.108 0.362 1.00 93.69 90 GLU A CA 1
ATOM 733 C C . GLU A 1 90 ? -15.892 -6.089 -0.500 1.00 93.69 90 GLU A C 1
ATOM 735 O O . GLU A 1 90 ? -16.807 -5.401 -0.046 1.00 93.69 90 GLU A O 1
ATOM 740 N N . GLY A 1 91 ? -15.483 -5.954 -1.765 1.00 93.19 91 GLY A N 1
ATOM 741 C CA . GLY A 1 91 ? -16.041 -4.978 -2.708 1.00 93.19 91 GLY A CA 1
ATOM 742 C C . GLY A 1 91 ? -15.292 -3.643 -2.799 1.00 93.19 91 GLY A C 1
ATOM 743 O O . GLY A 1 91 ? -15.568 -2.870 -3.718 1.00 93.19 91 GLY A O 1
ATOM 744 N N . GLU A 1 92 ? -14.315 -3.376 -1.928 1.00 95.88 92 GLU A N 1
ATOM 745 C CA . GLU A 1 92 ? -13.415 -2.233 -2.096 1.00 95.88 92 GLU A CA 1
ATOM 746 C C . GLU A 1 92 ? -12.341 -2.504 -3.153 1.00 95.88 92 GLU A C 1
ATOM 748 O O . GLU A 1 92 ? -11.839 -3.615 -3.294 1.00 95.88 92 GLU A O 1
ATOM 753 N N . GLU A 1 93 ? -11.913 -1.460 -3.869 1.00 94.88 93 GLU A N 1
ATOM 754 C CA . GLU A 1 93 ? -10.898 -1.588 -4.928 1.00 94.88 93 GLU A CA 1
ATOM 755 C C . GLU A 1 93 ? -9.547 -2.119 -4.421 1.00 94.88 93 GLU A C 1
ATOM 757 O O . GLU A 1 93 ? -8.779 -2.682 -5.199 1.00 94.88 93 GLU A O 1
ATOM 762 N N . PHE A 1 94 ? -9.223 -1.884 -3.145 1.00 94.88 94 PHE A N 1
ATOM 763 C CA . PHE A 1 94 ? -7.971 -2.326 -2.524 1.00 94.88 94 PHE A CA 1
ATOM 764 C C . PHE A 1 94 ? -8.074 -3.727 -1.902 1.00 94.88 94 PHE A C 1
ATOM 766 O O . PHE A 1 94 ? -7.093 -4.218 -1.342 1.00 94.88 94 PHE A O 1
ATOM 773 N N . HIS A 1 95 ? -9.233 -4.382 -1.992 1.00 96.06 95 HIS A N 1
ATOM 774 C CA . HIS A 1 95 ? -9.363 -5.775 -1.592 1.00 96.06 95 HIS A CA 1
ATOM 775 C C . HIS A 1 95 ? -8.546 -6.670 -2.538 1.00 96.06 95 HIS A C 1
ATOM 777 O O . HIS A 1 95 ? -8.537 -6.485 -3.755 1.00 96.06 95 HIS A O 1
ATOM 783 N N . GLY A 1 96 ? -7.823 -7.633 -1.976 1.00 94.44 96 GLY A N 1
ATOM 784 C CA . GLY A 1 96 ? -6.879 -8.494 -2.688 1.00 94.44 96 GLY A CA 1
ATOM 785 C C . GLY A 1 96 ? -5.585 -7.798 -3.120 1.00 94.44 96 GLY A C 1
ATOM 786 O O . GLY A 1 96 ? -4.841 -8.354 -3.929 1.00 94.44 96 GLY A O 1
ATOM 787 N N . LEU A 1 97 ? -5.307 -6.585 -2.626 1.00 94.00 97 LEU A N 1
ATOM 788 C CA . LEU A 1 97 ? -4.074 -5.875 -2.953 1.00 94.00 97 LEU A CA 1
ATOM 789 C C . LEU A 1 97 ? -2.854 -6.641 -2.426 1.00 94.00 97 LEU A C 1
ATOM 791 O O . LEU A 1 97 ? -2.820 -7.055 -1.269 1.00 94.00 97 LEU A O 1
ATOM 795 N N . ASP A 1 98 ? -1.837 -6.790 -3.279 1.00 92.62 98 ASP A N 1
ATOM 796 C CA . ASP A 1 98 ? -0.561 -7.396 -2.897 1.00 92.62 98 ASP A CA 1
ATOM 797 C C . ASP A 1 98 ? 0.049 -6.682 -1.681 1.00 92.62 98 ASP A C 1
ATOM 799 O O . ASP A 1 98 ? 0.063 -5.448 -1.608 1.00 92.62 98 ASP A O 1
ATOM 803 N N . GLU A 1 99 ? 0.582 -7.459 -0.736 1.00 91.81 99 GLU A N 1
ATOM 804 C CA . GLU A 1 99 ? 1.063 -6.945 0.547 1.00 91.81 99 GLU A CA 1
ATOM 805 C C . GLU A 1 99 ? 2.166 -5.890 0.374 1.00 91.81 99 GLU A C 1
ATOM 807 O O . GLU A 1 99 ? 2.197 -4.897 1.107 1.00 91.81 99 GLU A O 1
ATOM 812 N N . ALA A 1 100 ? 3.052 -6.047 -0.617 1.00 90.94 100 ALA A N 1
ATOM 813 C CA . ALA A 1 100 ? 4.114 -5.077 -0.854 1.00 90.94 100 ALA A CA 1
ATOM 814 C C . ALA A 1 100 ? 3.540 -3.735 -1.322 1.00 90.94 100 ALA A C 1
ATOM 816 O O . ALA A 1 100 ? 3.997 -2.684 -0.866 1.00 90.94 100 ALA A O 1
ATOM 817 N N . VAL A 1 101 ? 2.518 -3.759 -2.185 1.00 93.00 101 VAL A N 1
ATOM 818 C CA . VAL A 1 101 ? 1.824 -2.551 -2.657 1.00 93.00 101 VAL A CA 1
ATOM 819 C C . VAL A 1 101 ? 1.008 -1.917 -1.530 1.00 93.00 101 VAL A C 1
ATOM 821 O O . VAL A 1 101 ? 1.080 -0.699 -1.347 1.00 93.00 101 VAL A O 1
ATOM 824 N N . LEU A 1 102 ? 0.297 -2.724 -0.734 1.00 95.50 102 LEU A N 1
ATOM 825 C CA . LEU A 1 102 ? -0.433 -2.253 0.443 1.00 95.50 102 LEU A CA 1
ATOM 826 C C . LEU A 1 102 ? 0.510 -1.542 1.414 1.00 95.50 102 LEU A C 1
ATOM 828 O O . LEU A 1 102 ? 0.232 -0.424 1.840 1.00 95.50 102 LEU A O 1
ATOM 832 N N . LEU A 1 103 ? 1.667 -2.133 1.710 1.00 94.69 103 LEU A N 1
ATOM 833 C CA . LEU A 1 103 ? 2.650 -1.511 2.588 1.00 94.69 103 LEU A CA 1
ATOM 834 C C . LEU A 1 103 ? 3.110 -0.149 2.054 1.00 94.69 103 LEU A C 1
ATOM 836 O O . LEU A 1 103 ? 3.228 0.791 2.837 1.00 94.69 103 LEU A O 1
ATOM 840 N N . ARG A 1 104 ? 3.330 -0.005 0.739 1.00 94.62 104 ARG A N 1
ATOM 841 C CA . ARG A 1 104 ? 3.691 1.299 0.150 1.00 94.62 104 ARG A CA 1
ATOM 842 C C . ARG A 1 104 ? 2.570 2.316 0.294 1.00 94.62 104 ARG A C 1
ATOM 844 O O . ARG A 1 104 ? 2.840 3.479 0.584 1.00 94.62 104 ARG A O 1
ATOM 851 N N . ALA A 1 105 ? 1.325 1.882 0.129 1.00 96.31 105 ALA A N 1
ATOM 852 C CA . ALA A 1 105 ? 0.162 2.737 0.319 1.00 96.31 105 ALA A CA 1
ATOM 853 C C . ALA A 1 105 ? 0.057 3.236 1.770 1.00 96.31 105 ALA A C 1
ATOM 855 O O . ALA A 1 105 ? -0.155 4.425 2.010 1.00 96.31 105 ALA A O 1
ATOM 856 N N . LEU A 1 106 ? 0.286 2.352 2.744 1.00 97.19 106 LEU A N 1
ATOM 857 C CA . LEU A 1 106 ? 0.304 2.709 4.165 1.00 97.19 106 LEU A CA 1
ATOM 858 C C . LEU A 1 106 ? 1.499 3.609 4.517 1.00 97.19 106 LEU A C 1
ATOM 860 O O . LEU A 1 106 ? 1.352 4.538 5.308 1.00 97.19 106 LEU A O 1
ATOM 864 N N . GLN A 1 107 ? 2.666 3.395 3.902 1.00 96.19 107 GLN A N 1
ATOM 865 C CA . GLN A 1 107 ? 3.833 4.270 4.063 1.00 96.19 107 GLN A CA 1
ATOM 866 C C . GLN A 1 107 ? 3.568 5.678 3.521 1.00 96.19 107 GLN A C 1
ATOM 868 O O . GLN A 1 107 ? 3.982 6.653 4.147 1.00 96.19 107 GLN A O 1
ATOM 873 N N . ALA A 1 108 ? 2.859 5.801 2.395 1.00 96.12 108 ALA A N 1
ATOM 874 C CA . ALA A 1 108 ? 2.428 7.095 1.875 1.00 96.12 108 ALA A CA 1
ATOM 875 C C . ALA A 1 108 ? 1.498 7.813 2.870 1.00 96.12 108 ALA A C 1
ATOM 877 O O . ALA A 1 108 ? 1.715 8.980 3.188 1.00 96.12 108 ALA A O 1
ATOM 878 N N . LEU A 1 109 ? 0.526 7.103 3.456 1.00 97.19 109 LEU A N 1
ATOM 879 C CA . LEU A 1 109 ? -0.333 7.664 4.509 1.00 97.19 109 LEU A CA 1
ATOM 880 C C . LEU A 1 109 ? 0.441 8.056 5.773 1.00 97.19 109 LEU A C 1
ATOM 882 O O . LEU A 1 109 ? 0.108 9.057 6.410 1.00 97.19 109 LEU A O 1
ATOM 886 N N . GLN A 1 110 ? 1.476 7.298 6.134 1.00 97.12 110 GLN A N 1
ATOM 887 C CA . GLN A 1 110 ? 2.337 7.618 7.271 1.00 97.12 110 GLN A CA 1
ATOM 888 C C . GLN A 1 110 ? 3.141 8.901 7.040 1.00 97.12 110 GLN A C 1
ATOM 890 O O . GLN A 1 110 ? 3.255 9.721 7.951 1.00 97.12 110 GLN A O 1
ATOM 895 N N . GLN A 1 111 ? 3.633 9.123 5.818 1.00 96.25 111 GLN A N 1
ATOM 896 C CA . GLN A 1 111 ? 4.281 10.383 5.431 1.00 96.25 111 GLN A CA 1
ATOM 897 C C . GLN A 1 111 ? 3.315 11.577 5.484 1.00 96.25 111 GLN A C 1
ATOM 899 O O . GLN A 1 111 ? 3.735 12.694 5.772 1.00 96.25 111 GLN A O 1
ATOM 904 N N . GLU A 1 112 ? 2.021 11.344 5.255 1.00 95.94 112 GLU A N 1
ATOM 905 C CA . GLU A 1 112 ? 0.960 12.348 5.399 1.00 95.94 112 GLU A CA 1
ATOM 906 C C . GLU A 1 112 ? 0.435 12.499 6.842 1.00 95.94 112 GLU A C 1
ATOM 908 O O . GLU A 1 112 ? -0.511 13.253 7.065 1.00 95.94 112 GLU A O 1
ATOM 913 N N . HIS A 1 113 ? 1.014 11.797 7.824 1.00 95.94 113 HIS A N 1
ATOM 914 C CA . HIS A 1 113 ? 0.560 11.767 9.224 1.00 95.94 113 HIS A CA 1
ATOM 915 C C . HIS A 1 113 ? -0.889 11.280 9.426 1.00 95.94 113 HIS A C 1
ATOM 917 O O . HIS A 1 113 ? -1.528 11.612 10.422 1.00 95.94 113 HIS A O 1
ATOM 923 N N . LYS A 1 114 ? -1.404 10.464 8.500 1.00 96.81 114 LYS A N 1
ATOM 924 C CA . LYS A 1 114 ? -2.757 9.875 8.555 1.00 96.81 114 LYS A CA 1
ATOM 925 C C . LYS A 1 114 ? -2.790 8.463 9.127 1.00 96.81 114 LYS A C 1
ATOM 927 O O . LYS A 1 114 ? -3.855 7.953 9.467 1.00 96.81 114 LYS A O 1
ATOM 932 N N . ALA A 1 115 ? -1.636 7.810 9.192 1.00 97.50 115 ALA A N 1
ATOM 933 C CA . ALA A 1 115 ? -1.508 6.465 9.724 1.00 97.50 115 ALA A CA 1
ATOM 934 C C . ALA A 1 115 ? -0.123 6.236 10.341 1.00 97.50 115 ALA A C 1
ATOM 936 O O . ALA A 1 115 ? 0.823 6.970 10.070 1.00 97.50 115 ALA A O 1
ATOM 937 N N . GLU A 1 116 ? 0.013 5.193 11.149 1.00 97.44 116 GLU A N 1
ATOM 938 C CA . GLU A 1 116 ? 1.281 4.730 11.703 1.00 97.44 116 GLU A CA 1
ATOM 939 C C . GLU A 1 116 ? 1.380 3.215 11.551 1.00 97.44 116 GLU A C 1
ATOM 941 O O . GLU A 1 116 ? 0.525 2.476 12.038 1.00 97.44 116 GLU A O 1
ATOM 946 N N . ILE A 1 117 ? 2.420 2.750 10.856 1.00 96.56 117 ILE A N 1
ATOM 947 C CA . ILE A 1 117 ? 2.683 1.320 10.687 1.00 96.56 117 ILE A CA 1
ATOM 948 C C . ILE A 1 117 ? 3.294 0.777 11.977 1.00 96.56 117 ILE A C 1
ATOM 950 O O . ILE A 1 117 ? 4.312 1.277 12.453 1.00 96.56 117 ILE A O 1
ATOM 954 N N . ILE A 1 118 ? 2.694 -0.286 12.498 1.00 95.56 118 ILE A N 1
ATOM 955 C CA . ILE A 1 118 ? 3.123 -0.997 13.696 1.00 95.56 118 ILE A CA 1
ATOM 956 C C . ILE A 1 118 ? 3.792 -2.295 13.248 1.00 95.56 118 ILE A C 1
ATOM 958 O O . ILE A 1 118 ? 3.212 -3.082 12.501 1.00 95.56 118 ILE A O 1
ATOM 962 N N . THR A 1 119 ? 5.023 -2.524 13.700 1.00 91.38 119 THR A N 1
ATOM 963 C CA . THR A 1 119 ? 5.711 -3.807 13.501 1.00 91.38 119 THR A CA 1
ATOM 964 C C . THR A 1 119 ? 5.581 -4.624 14.779 1.00 91.38 119 THR A C 1
ATOM 966 O O . THR A 1 119 ? 5.939 -4.138 15.850 1.00 91.38 119 THR A O 1
ATOM 969 N N . LEU A 1 120 ? 5.042 -5.833 14.658 1.00 82.44 120 LEU A N 1
ATOM 970 C CA . LEU A 1 120 ? 4.888 -6.813 15.730 1.00 82.44 120 LEU A CA 1
ATOM 971 C C . LEU A 1 120 ? 5.855 -7.977 15.470 1.00 82.44 120 LEU A C 1
ATOM 973 O O . LEU A 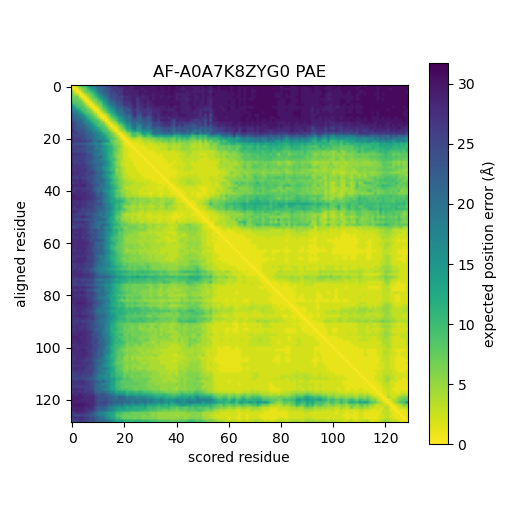1 120 ? 6.344 -8.142 14.350 1.00 82.44 120 LEU A O 1
ATOM 977 N N . ASP A 1 121 ? 6.138 -8.783 16.491 1.00 81.75 121 ASP A N 1
ATOM 978 C CA . ASP A 1 121 ? 7.089 -9.902 16.381 1.00 81.75 121 ASP A CA 1
ATOM 979 C C . ASP A 1 121 ? 6.643 -10.970 15.360 1.00 81.75 121 ASP A C 1
ATOM 981 O O . ASP A 1 121 ? 7.473 -11.674 14.784 1.00 81.75 121 ASP A O 1
ATOM 985 N N . ASP A 1 122 ? 5.338 -11.067 15.107 1.00 80.25 122 ASP A N 1
ATOM 986 C CA . ASP A 1 122 ? 4.679 -12.047 14.243 1.00 80.25 122 ASP A CA 1
ATOM 987 C C . ASP A 1 122 ? 3.965 -11.426 13.028 1.00 80.25 122 ASP A C 1
ATOM 989 O O . ASP A 1 122 ? 3.342 -12.147 12.245 1.00 80.25 122 ASP A O 1
ATOM 993 N N . GLY A 1 123 ? 4.068 -10.108 12.816 1.00 84.75 123 GLY A N 1
ATOM 994 C CA . GLY A 1 123 ? 3.384 -9.465 11.698 1.00 84.75 123 GLY A CA 1
ATOM 995 C C . GLY A 1 123 ? 3.471 -7.944 11.653 1.00 84.75 123 GLY A C 1
ATOM 996 O O . GLY A 1 123 ? 4.284 -7.295 12.311 1.00 84.75 123 GLY A O 1
ATOM 997 N N . ARG A 1 124 ? 2.614 -7.351 10.822 1.00 91.69 124 ARG A N 1
ATOM 998 C CA . ARG A 1 124 ? 2.479 -5.899 10.684 1.00 91.69 124 ARG A CA 1
ATOM 999 C C . ARG A 1 124 ? 1.027 -5.488 10.866 1.00 91.69 124 ARG A C 1
ATOM 1001 O O . ARG A 1 124 ? 0.108 -6.173 10.415 1.00 91.69 124 ARG A O 1
ATOM 1008 N N . GLY A 1 125 ? 0.847 -4.335 11.488 1.00 94.81 125 GLY A N 1
ATOM 1009 C CA . GLY A 1 125 ? -0.425 -3.639 11.573 1.00 94.81 125 GLY A CA 1
ATOM 1010 C C . GLY A 1 125 ? -0.268 -2.167 11.229 1.00 94.81 125 GLY A C 1
ATOM 1011 O O . GLY A 1 125 ? 0.824 -1.676 10.937 1.00 94.81 125 GLY A O 1
ATOM 1012 N N . VAL A 1 126 ? -1.375 -1.448 11.267 1.00 97.12 126 VAL A N 1
ATOM 1013 C CA . VAL A 1 126 ? -1.439 -0.015 11.032 1.00 97.12 126 VAL A CA 1
ATOM 1014 C C . VAL A 1 126 ? -2.509 0.600 11.917 1.00 97.12 126 VAL A C 1
ATOM 1016 O O . VAL A 1 126 ? -3.615 0.081 12.037 1.00 97.12 126 VAL A O 1
ATOM 1019 N N . LYS A 1 127 ? -2.172 1.718 12.549 1.00 97.31 127 LYS A N 1
ATOM 1020 C CA . LYS A 1 127 ? -3.120 2.5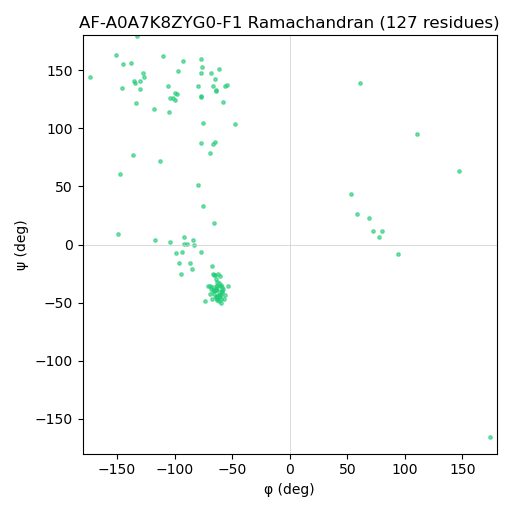79 13.250 1.00 97.31 127 LYS A CA 1
ATOM 1021 C C . LYS A 1 127 ? -3.473 3.755 12.354 1.00 97.31 127 LYS A C 1
ATOM 1023 O O . LYS A 1 127 ? -2.566 4.410 11.851 1.00 97.31 127 LYS A O 1
ATOM 1028 N N . PHE A 1 128 ? -4.756 4.048 12.183 1.00 97.19 128 PHE A N 1
ATOM 1029 C CA . PHE A 1 128 ? -5.206 5.236 11.451 1.00 97.19 128 PHE A CA 1
ATOM 1030 C C . PHE A 1 128 ? -5.537 6.384 12.403 1.00 97.19 128 PHE A C 1
ATOM 1032 O O . PHE A 1 128 ? -5.997 6.140 13.521 1.00 97.19 128 PHE A O 1
ATOM 1039 N N . PHE A 1 129 ? -5.341 7.620 11.944 1.00 93.75 129 PHE A N 1
ATOM 1040 C CA . PHE A 1 129 ? -5.646 8.852 12.677 1.00 93.75 129 PHE A CA 1
ATOM 1041 C C . PHE A 1 129 ? -6.746 9.667 11.990 1.00 93.75 129 PHE A C 1
ATOM 1043 O O . PHE A 1 129 ? -6.779 9.716 10.735 1.00 93.75 129 PHE A O 1
#

Mean predicted aligned error: 9.88 Å

Sequence (129 aa):
NATGRGAQDSLVNADFDFQRKLPLEAIQVVLEELRKNGNLEWLDKNKTSFLIMWRRPEEWGKLIYHWVSRNGLTNSVFTLYELASGDDTEGEEFHGLDEAVLLRALQALQQEHKAEIITLDDGRGVKFF

Foldseek 3Di:
DDDDDDDPPPPPDPPPPPPDDDPPVVVVVVQVVCVVVQQKDQPDPVSPDIDGHPDHLQVVLVQLLVLCVVVVVAQHKFFLCCCQPNPSCVPRPNHVPDSVSPVSNQVSCVVVVQKDWDDDPVGIMMHGD

Radius of gyration: 24.26 Å; Cα contacts (8 Å, |Δi|>4): 140; chains: 1; bounding box: 39×34×90 Å